Protein AF-A0A2M8P464-F1 (afdb_monomer)

Structure (mmCIF, N/CA/C/O backbone):
data_A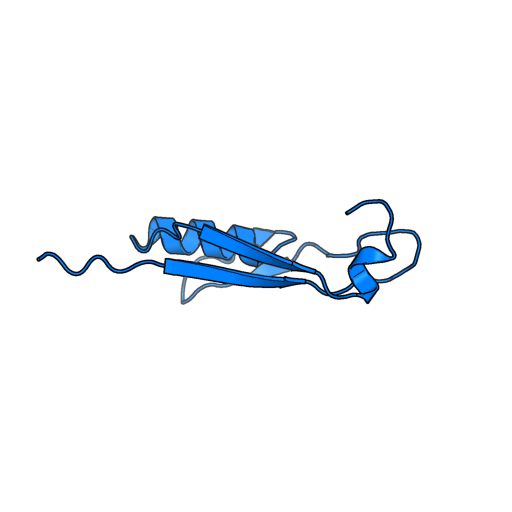F-A0A2M8P464-F1
#
_entry.id   AF-A0A2M8P464-F1
#
loop_
_atom_site.group_PDB
_atom_site.id
_atom_site.type_symbol
_atom_site.label_atom_id
_atom_site.label_alt_id
_atom_site.label_comp_id
_atom_site.label_asym_id
_atom_site.label_entity_id
_atom_site.label_seq_id
_atom_site.pdbx_PDB_ins_code
_atom_site.Cartn_x
_atom_site.Cartn_y
_atom_site.Cartn_z
_atom_site.occupancy
_atom_site.B_iso_or_equiv
_atom_site.auth_seq_id
_atom_site.auth_comp_id
_atom_site.auth_asym_id
_atom_site.auth_atom_id
_atom_site.pdbx_PDB_model_num
ATOM 1 N N . MET A 1 1 ? -23.592 -13.030 18.216 1.00 49.06 1 MET A N 1
ATOM 2 C CA . MET A 1 1 ? -22.249 -13.183 17.613 1.00 49.06 1 MET A CA 1
ATOM 3 C C . MET A 1 1 ? -21.788 -11.793 17.197 1.00 49.06 1 MET A C 1
ATOM 5 O O . MET A 1 1 ? -22.544 -11.132 16.496 1.00 49.06 1 MET A O 1
ATOM 9 N N . MET A 1 2 ? -20.646 -11.295 17.684 1.00 47.56 2 MET A N 1
ATOM 10 C CA . MET A 1 2 ? -20.097 -10.019 17.200 1.00 47.56 2 MET A CA 1
ATOM 11 C C . MET A 1 2 ? -19.581 -10.239 15.775 1.00 47.56 2 MET A C 1
ATOM 13 O O . MET A 1 2 ? -18.651 -11.012 15.565 1.00 47.56 2 MET A O 1
ATOM 17 N N . SER A 1 3 ? -20.218 -9.595 14.800 1.00 60.03 3 SER A N 1
ATOM 18 C CA . SER A 1 3 ? -19.706 -9.494 13.434 1.00 60.03 3 SER A CA 1
ATOM 19 C C . SER A 1 3 ? -18.461 -8.609 13.461 1.00 60.03 3 SER A C 1
ATOM 21 O O . SER A 1 3 ? -18.577 -7.387 13.503 1.00 60.03 3 SER A O 1
ATOM 23 N N . GLY A 1 4 ? -17.274 -9.213 13.492 1.00 74.75 4 GLY A N 1
ATOM 24 C CA . GLY A 1 4 ? -16.020 -8.482 13.324 1.00 74.75 4 GLY A CA 1
ATOM 25 C C . GLY A 1 4 ? -15.837 -8.070 11.865 1.00 74.75 4 GLY A C 1
ATOM 26 O O . GLY A 1 4 ? -15.971 -8.899 10.968 1.00 74.75 4 GLY A O 1
ATOM 27 N N . SER A 1 5 ? -15.536 -6.799 11.614 1.00 78.69 5 SER A N 1
ATOM 28 C CA . SER A 1 5 ? -15.128 -6.317 10.294 1.00 78.69 5 SER A CA 1
ATOM 29 C C . SER A 1 5 ? -13.631 -6.560 10.085 1.00 78.69 5 SER A C 1
ATOM 31 O O . SER A 1 5 ? -12.807 -6.079 10.864 1.00 78.69 5 SER A O 1
ATOM 33 N N . LEU A 1 6 ? -13.287 -7.304 9.031 1.00 88.75 6 LEU A N 1
ATOM 34 C CA . LEU A 1 6 ? -11.912 -7.544 8.591 1.00 88.75 6 LEU A CA 1
ATOM 35 C C . LEU A 1 6 ? -11.555 -6.565 7.464 1.00 88.75 6 LEU A C 1
ATOM 37 O O . LEU A 1 6 ? -12.254 -6.495 6.454 1.00 88.75 6 LEU A O 1
ATOM 41 N N . HIS A 1 7 ? -10.452 -5.842 7.618 1.00 91.31 7 HIS A N 1
ATOM 42 C CA . HIS A 1 7 ? -9.886 -4.960 6.606 1.00 91.31 7 HIS A CA 1
ATOM 43 C C . HIS A 1 7 ? -8.635 -5.603 6.002 1.00 91.31 7 HIS A C 1
ATOM 45 O O . HIS A 1 7 ? -7.631 -5.832 6.677 1.00 91.31 7 HIS A O 1
ATOM 51 N N . VAL A 1 8 ? -8.689 -5.873 4.699 1.00 94.62 8 VAL A N 1
ATOM 52 C CA . VAL A 1 8 ? -7.561 -6.397 3.924 1.00 94.62 8 VAL A CA 1
ATOM 53 C C . VAL A 1 8 ? -7.133 -5.336 2.918 1.00 94.62 8 VAL A C 1
ATOM 55 O O . VAL A 1 8 ? -7.967 -4.819 2.175 1.00 94.62 8 VAL A O 1
ATOM 58 N N . LEU A 1 9 ? -5.840 -5.017 2.880 1.00 94.94 9 LEU A N 1
ATOM 59 C CA . LEU A 1 9 ? -5.261 -4.133 1.873 1.00 94.94 9 LEU A CA 1
ATOM 60 C C . LEU A 1 9 ? -4.664 -4.978 0.753 1.00 94.94 9 LEU A C 1
ATOM 62 O O . LEU A 1 9 ? -3.674 -5.673 0.959 1.00 94.94 9 LEU A O 1
ATOM 66 N N . VAL A 1 10 ? -5.237 -4.898 -0.442 1.00 93.62 10 VAL A N 1
ATOM 67 C CA . VAL A 1 10 ? -4.703 -5.576 -1.627 1.00 93.62 10 VAL A CA 1
ATOM 68 C C . VAL A 1 10 ? -4.073 -4.533 -2.538 1.00 93.62 10 VAL A C 1
ATOM 70 O O . VAL A 1 10 ? -4.718 -3.556 -2.903 1.00 93.62 10 VAL A O 1
ATOM 73 N N . THR A 1 11 ? -2.804 -4.716 -2.894 1.00 90.12 11 THR A N 1
ATOM 74 C CA . THR A 1 11 ? -2.076 -3.816 -3.799 1.00 90.12 11 THR A CA 1
ATOM 75 C C . THR A 1 11 ? -1.462 -4.610 -4.937 1.00 90.12 11 THR A C 1
ATOM 77 O O . THR A 1 11 ? -0.705 -5.548 -4.710 1.00 90.12 11 THR A O 1
ATOM 80 N N . THR A 1 12 ? -1.750 -4.217 -6.172 1.00 86.88 12 THR A N 1
ATOM 81 C CA . THR A 1 12 ? -1.058 -4.729 -7.358 1.00 86.88 12 THR A CA 1
ATOM 82 C C . THR A 1 12 ? 0.179 -3.899 -7.638 1.00 86.88 12 THR A C 1
ATOM 84 O O . THR A 1 12 ? 0.090 -2.673 -7.697 1.00 86.88 12 THR A O 1
ATOM 87 N N . VAL A 1 13 ? 1.313 -4.557 -7.861 1.00 78.06 13 VAL A N 1
ATOM 88 C CA . VAL A 1 13 ? 2.569 -3.876 -8.160 1.00 78.06 13 VAL A CA 1
ATOM 89 C C . VAL A 1 13 ? 3.079 -4.309 -9.534 1.00 78.06 13 VAL A C 1
ATOM 91 O O . VAL A 1 13 ? 3.234 -5.498 -9.841 1.00 78.06 13 VAL A O 1
ATOM 94 N N . GLY A 1 14 ? 3.254 -3.310 -10.400 1.00 74.12 14 GLY A N 1
ATOM 95 C CA . GLY A 1 14 ? 3.802 -3.467 -11.744 1.00 74.12 14 GLY A CA 1
ATOM 96 C C . GLY A 1 14 ? 5.323 -3.608 -11.725 1.00 74.12 14 GLY A C 1
ATOM 97 O O . GLY A 1 14 ? 5.970 -3.361 -10.705 1.00 74.12 14 GLY A O 1
ATOM 98 N N . ALA A 1 15 ? 5.911 -3.980 -12.861 1.00 63.97 15 ALA A N 1
ATOM 99 C CA . ALA A 1 15 ? 7.356 -3.881 -13.029 1.00 63.97 15 ALA A CA 1
ATOM 100 C C . ALA A 1 15 ? 7.775 -2.405 -12.900 1.00 63.97 15 ALA A C 1
ATOM 102 O O . ALA A 1 15 ? 7.380 -1.571 -13.717 1.00 63.97 15 ALA A O 1
ATOM 103 N N . GLY A 1 16 ? 8.558 -2.087 -11.863 1.00 56.59 16 GLY A N 1
ATOM 104 C CA . GLY A 1 16 ? 9.356 -0.864 -11.850 1.00 56.59 16 GLY A CA 1
ATOM 105 C C . GLY A 1 16 ? 10.306 -0.947 -13.041 1.00 56.59 16 GLY A C 1
ATOM 106 O O . GLY A 1 16 ? 11.045 -1.913 -13.173 1.00 56.59 16 GLY A O 1
ATOM 107 N N . SER A 1 17 ? 10.184 -0.011 -13.972 1.00 53.22 17 SER A N 1
ATOM 108 C CA . SER A 1 17 ? 10.859 -0.015 -15.267 1.00 53.22 17 SER A CA 1
ATOM 109 C C . SER A 1 17 ? 12.378 -0.289 -15.245 1.00 53.22 17 SER A C 1
ATOM 111 O O . SER A 1 17 ? 13.100 0.253 -14.415 1.00 53.22 17 SER A O 1
ATOM 113 N N . ARG A 1 18 ? 12.810 -1.011 -16.298 1.00 50.75 18 ARG A N 1
ATOM 114 C CA . ARG A 1 18 ? 14.166 -1.401 -16.759 1.00 50.75 18 ARG A CA 1
ATOM 115 C C . ARG A 1 18 ? 14.815 -2.582 -16.034 1.00 50.75 18 ARG A C 1
ATOM 117 O O . ARG A 1 18 ? 14.743 -2.716 -14.824 1.00 50.75 18 ARG A O 1
ATOM 124 N N . LYS A 1 19 ? 15.450 -3.450 -16.838 1.00 51.44 19 LYS A N 1
ATOM 125 C CA . LYS A 1 19 ? 16.047 -4.753 -16.475 1.00 51.44 19 LYS A CA 1
ATOM 126 C C . LYS A 1 19 ? 17.028 -4.707 -15.290 1.00 51.44 19 LYS A C 1
ATOM 128 O O . LYS A 1 19 ? 17.318 -5.757 -14.733 1.00 51.44 19 LYS A O 1
ATOM 133 N N . ASP A 1 20 ? 17.433 -3.513 -14.861 1.00 51.44 20 ASP A N 1
ATOM 134 C CA . ASP A 1 20 ? 18.537 -3.304 -13.932 1.00 51.44 20 ASP A CA 1
ATOM 135 C C . ASP A 1 20 ? 18.164 -2.462 -12.687 1.00 51.44 20 ASP A C 1
ATOM 137 O O . ASP A 1 20 ? 19.014 -2.277 -11.821 1.00 51.44 20 ASP A O 1
ATOM 141 N N . GLU A 1 21 ? 16.921 -1.962 -12.538 1.00 49.44 21 GLU A N 1
ATOM 142 C CA . GLU A 1 21 ? 16.575 -1.065 -11.416 1.00 49.44 21 GLU A CA 1
ATOM 143 C C . GLU A 1 21 ? 15.075 -1.064 -11.042 1.00 49.44 21 GLU A C 1
ATOM 145 O O . GLU A 1 21 ? 14.198 -0.907 -11.887 1.00 49.44 21 GLU A O 1
ATOM 150 N N . VAL A 1 22 ? 14.745 -1.187 -9.749 1.00 54.66 22 VAL A N 1
ATOM 151 C CA . VAL A 1 22 ? 13.369 -0.977 -9.256 1.00 54.66 22 VAL A CA 1
ATOM 152 C C . VAL A 1 22 ? 13.098 0.532 -9.169 1.00 54.66 22 VAL A C 1
ATOM 154 O O . VAL A 1 22 ? 13.450 1.189 -8.195 1.00 54.66 22 VAL A O 1
ATOM 157 N N . THR A 1 23 ? 12.462 1.093 -10.197 1.00 63.47 23 THR A N 1
ATOM 158 C CA . THR A 1 23 ? 12.293 2.547 -10.422 1.00 63.47 23 THR A CA 1
ATOM 159 C C . THR A 1 23 ? 11.010 3.154 -9.827 1.00 63.47 23 THR A C 1
ATOM 161 O O . THR A 1 23 ? 10.360 3.992 -10.450 1.00 63.47 23 THR A O 1
ATOM 164 N N . TYR A 1 24 ? 10.609 2.774 -8.607 1.00 75.88 24 TYR A N 1
ATOM 165 C CA . TYR A 1 24 ? 9.578 3.555 -7.904 1.00 75.88 24 TYR A CA 1
ATOM 166 C C . TYR A 1 24 ? 10.209 4.812 -7.302 1.00 75.88 24 TYR A C 1
ATOM 168 O O . TYR A 1 24 ? 10.890 4.761 -6.272 1.00 75.88 24 TYR A O 1
ATOM 176 N N . SER A 1 25 ? 9.998 5.946 -7.970 1.00 81.44 25 SER A N 1
ATOM 177 C CA . SER A 1 25 ? 10.381 7.262 -7.460 1.00 81.44 25 SER A CA 1
ATOM 178 C C . SER A 1 25 ? 9.603 7.603 -6.189 1.00 81.44 25 SER A C 1
ATOM 180 O O . SER A 1 25 ? 8.443 7.221 -6.035 1.00 81.44 25 SER A O 1
ATOM 182 N N . SER A 1 26 ? 10.240 8.349 -5.284 1.00 87.19 26 SER A N 1
ATOM 183 C CA . SER A 1 26 ? 9.530 8.961 -4.157 1.00 87.19 26 SER A CA 1
ATOM 184 C C . SER A 1 26 ? 8.446 9.900 -4.691 1.00 87.19 26 SER A C 1
ATOM 186 O O . SER A 1 26 ? 8.697 10.661 -5.628 1.00 87.19 26 SER A O 1
ATOM 188 N N . ALA A 1 27 ? 7.251 9.844 -4.111 1.00 89.06 27 ALA A N 1
ATOM 189 C CA . ALA A 1 27 ? 6.138 10.721 -4.444 1.00 89.06 27 ALA A CA 1
ATOM 190 C C . ALA A 1 27 ? 5.431 11.198 -3.171 1.00 89.06 27 ALA A C 1
ATOM 192 O O . ALA A 1 27 ? 5.497 10.554 -2.122 1.00 89.06 27 ALA A O 1
ATOM 193 N N . LYS A 1 28 ? 4.740 12.337 -3.276 1.00 95.19 28 LYS A N 1
ATOM 194 C CA . LYS A 1 28 ? 3.880 12.866 -2.214 1.00 95.19 28 LYS A CA 1
ATOM 195 C C . LYS A 1 28 ? 2.455 12.372 -2.43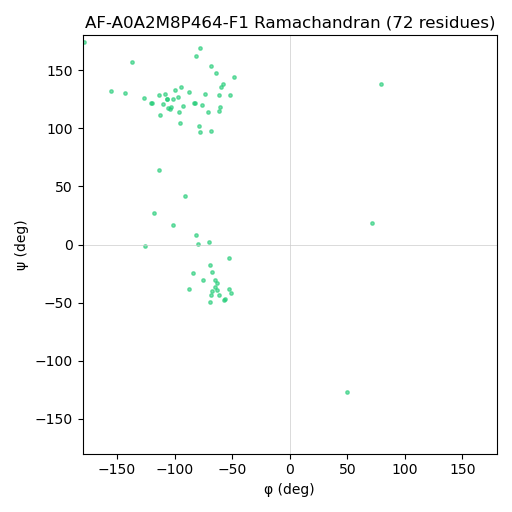0 1.00 95.19 28 LYS A C 1
ATOM 197 O O . LYS A 1 28 ? 1.847 12.674 -3.453 1.00 95.19 28 LYS A O 1
ATOM 2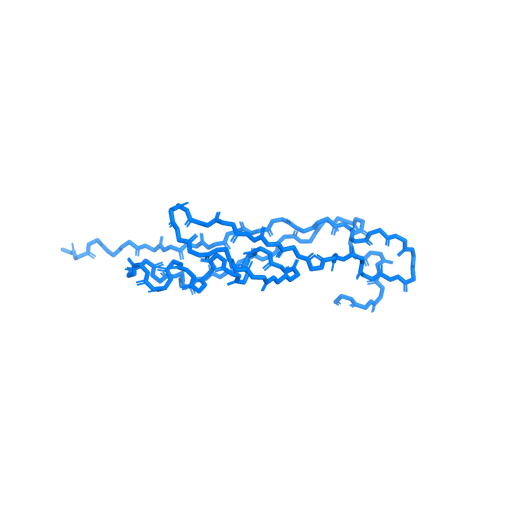02 N N . TYR A 1 29 ? 1.931 11.637 -1.460 1.00 94.06 29 TYR A N 1
ATOM 203 C CA . TYR A 1 29 ? 0.582 11.090 -1.457 1.00 94.06 29 TYR A CA 1
ATOM 204 C C . TYR A 1 29 ? -0.282 11.874 -0.483 1.00 94.06 29 TYR A C 1
ATOM 206 O O . TYR A 1 29 ? 0.058 12.017 0.691 1.00 94.06 29 TYR A O 1
ATOM 214 N N . GLN A 1 30 ? -1.405 12.381 -0.974 1.00 95.56 30 GLN A N 1
ATOM 215 C CA . GLN A 1 30 ? -2.390 13.064 -0.153 1.00 95.56 30 GLN A CA 1
ATOM 216 C C . GLN A 1 30 ? -3.553 12.113 0.128 1.00 95.56 30 GLN A C 1
ATOM 218 O O . GLN A 1 30 ? -4.153 11.572 -0.800 1.00 95.56 30 GLN A O 1
ATOM 223 N N . PHE A 1 31 ? -3.859 11.923 1.410 1.00 94.25 31 PHE A N 1
ATOM 224 C CA . PHE A 1 31 ? -5.028 11.183 1.873 1.00 94.25 31 PHE A CA 1
ATOM 225 C C . PHE A 1 31 ? -6.008 12.183 2.486 1.00 94.25 31 PHE A C 1
ATOM 227 O O . PHE A 1 31 ? -5.655 12.905 3.420 1.00 94.25 31 PHE A O 1
ATOM 234 N N . ASP A 1 32 ? -7.219 12.255 1.937 1.00 90.50 32 ASP A N 1
ATOM 235 C CA . ASP A 1 32 ? -8.237 13.242 2.308 1.00 90.50 32 ASP A CA 1
ATOM 236 C C . ASP A 1 32 ? -7.678 14.687 2.323 1.00 90.50 32 ASP A C 1
ATOM 238 O 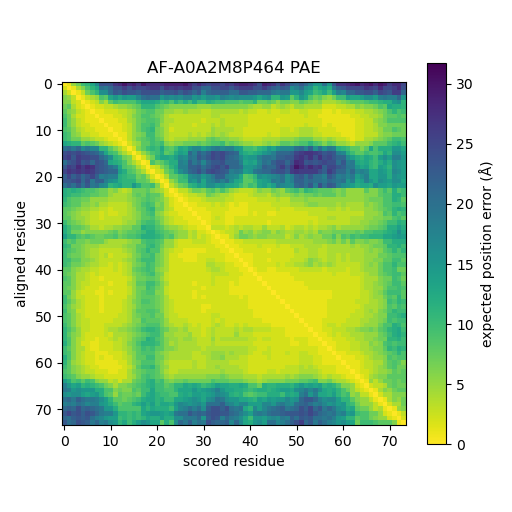O . ASP A 1 32 ? -7.087 15.163 1.348 1.00 90.50 32 ASP A O 1
ATOM 242 N N . THR A 1 33 ? -7.861 15.404 3.434 1.00 92.62 33 THR A N 1
ATOM 243 C CA . THR A 1 33 ? -7.397 16.782 3.644 1.00 92.62 33 THR A CA 1
ATOM 244 C C . THR A 1 33 ? -6.127 16.863 4.502 1.00 92.62 33 THR A C 1
ATOM 246 O O . THR A 1 33 ? -5.837 17.924 5.052 1.00 92.62 3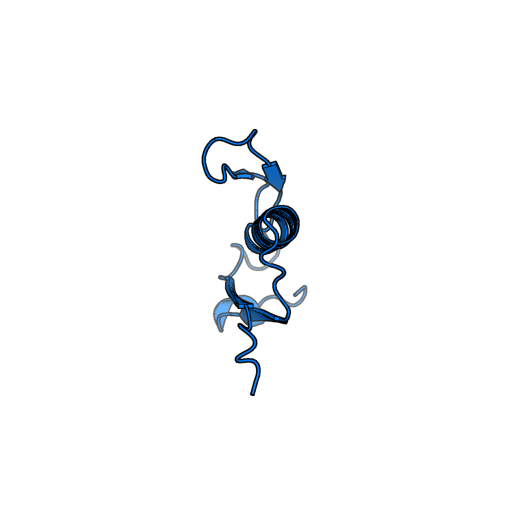3 THR A O 1
ATOM 249 N N . GLU A 1 34 ? -5.388 15.763 4.684 1.00 90.50 34 GLU A N 1
ATOM 250 C CA . GLU A 1 34 ? -4.172 15.748 5.511 1.00 90.50 34 GLU A CA 1
ATOM 251 C C . GLU A 1 34 ? -2.928 16.277 4.786 1.00 90.50 34 GLU A C 1
ATOM 253 O O . GLU A 1 34 ? -2.864 16.330 3.556 1.00 90.50 34 GLU A O 1
ATOM 258 N N . GLN A 1 35 ? -1.908 16.638 5.580 1.00 91.31 35 GLN A N 1
ATOM 259 C CA . GLN A 1 35 ? -0.560 16.915 5.079 1.00 91.31 35 GLN A CA 1
ATOM 260 C C . GLN A 1 35 ? -0.081 15.741 4.201 1.00 91.31 35 GLN A C 1
ATOM 262 O O . GLN A 1 35 ? -0.135 14.590 4.649 1.00 91.31 35 GLN A O 1
ATOM 267 N N . PRO A 1 36 ? 0.395 16.003 2.968 1.00 95.00 36 PRO A N 1
ATOM 268 C CA . PRO A 1 36 ? 0.889 14.953 2.089 1.00 95.00 36 PRO A CA 1
ATOM 269 C C . PRO A 1 36 ? 2.035 14.164 2.726 1.00 95.00 36 PRO A C 1
ATOM 271 O O . PRO A 1 36 ? 2.956 14.737 3.308 1.00 95.00 36 PRO A O 1
ATOM 274 N N . ARG A 1 37 ? 2.001 12.843 2.560 1.00 94.69 37 ARG A N 1
ATOM 275 C CA . ARG A 1 37 ? 3.027 11.915 3.042 1.00 94.69 37 ARG A CA 1
ATOM 276 C C . ARG A 1 37 ? 3.957 11.552 1.897 1.00 94.69 37 ARG A C 1
ATOM 278 O O . ARG A 1 37 ? 3.494 11.227 0.807 1.00 94.69 37 ARG A O 1
ATOM 285 N N . GLU A 1 38 ? 5.260 11.608 2.128 1.00 95.19 38 GLU A N 1
ATOM 286 C CA . GLU A 1 38 ? 6.252 11.253 1.115 1.00 95.19 38 GLU A CA 1
ATOM 287 C C . GLU A 1 38 ? 6.693 9.790 1.257 1.00 95.19 38 GLU A C 1
ATOM 289 O O . GLU A 1 38 ? 6.967 9.318 2.359 1.00 95.19 38 GLU A O 1
ATOM 294 N N . GLY A 1 39 ? 6.777 9.064 0.141 1.00 90.44 39 GLY A N 1
ATOM 295 C CA . GLY A 1 39 ? 7.326 7.712 0.124 1.00 90.44 39 GLY A CA 1
ATOM 296 C C . GLY A 1 39 ? 7.348 7.080 -1.264 1.00 90.44 39 GLY A C 1
ATOM 297 O O . GLY A 1 39 ? 6.837 7.635 -2.233 1.00 90.44 39 GLY A O 1
ATOM 298 N N . LYS A 1 40 ? 7.955 5.894 -1.367 1.00 86.12 40 LYS A N 1
ATOM 299 C CA . LYS A 1 40 ? 8.051 5.145 -2.635 1.00 86.12 40 LYS A CA 1
ATOM 300 C C . LYS A 1 40 ? 6.843 4.246 -2.894 1.00 86.12 40 LYS A C 1
ATOM 302 O O . LYS A 1 40 ? 6.387 4.138 -4.026 1.00 86.12 40 LYS A O 1
ATOM 307 N N . PHE A 1 41 ? 6.308 3.617 -1.847 1.00 85.56 41 PHE A N 1
ATOM 308 C CA . PHE A 1 41 ? 5.211 2.657 -1.960 1.00 85.56 41 PHE A CA 1
ATOM 309 C C . PHE A 1 41 ? 3.941 3.205 -1.318 1.00 85.56 41 PHE A C 1
ATOM 311 O O . PHE A 1 41 ? 3.840 3.305 -0.095 1.00 85.56 41 PHE A O 1
ATOM 318 N N . PHE A 1 42 ? 2.949 3.500 -2.157 1.00 88.75 42 PHE A N 1
ATOM 319 C CA . PHE A 1 42 ? 1.625 3.955 -1.733 1.00 88.75 42 PHE A CA 1
ATOM 320 C C . PHE A 1 42 ? 0.982 3.050 -0.672 1.00 88.75 42 PHE A C 1
ATOM 322 O O . PHE A 1 42 ? 0.400 3.546 0.288 1.00 88.75 42 PHE A O 1
ATOM 329 N N . SER A 1 43 ? 1.099 1.728 -0.825 1.00 92.19 43 SER A N 1
ATOM 330 C CA . SER A 1 43 ? 0.449 0.753 0.058 1.00 92.19 43 SER A CA 1
ATOM 331 C C . SER A 1 43 ? 0.929 0.824 1.505 1.00 92.19 43 SER A C 1
ATOM 333 O O . SER A 1 43 ? 0.131 0.612 2.414 1.00 92.19 43 SER A O 1
ATOM 335 N N . ILE A 1 44 ? 2.200 1.167 1.727 1.00 92.12 44 ILE A N 1
ATOM 336 C CA . ILE A 1 44 ? 2.764 1.346 3.071 1.00 92.12 44 ILE A CA 1
ATOM 337 C C . ILE A 1 44 ? 2.153 2.593 3.716 1.00 92.12 44 ILE A C 1
ATOM 339 O O . ILE A 1 44 ? 1.622 2.529 4.820 1.00 92.12 44 ILE A O 1
ATOM 343 N N . LEU A 1 45 ? 2.145 3.711 2.986 1.00 94.75 45 LEU A N 1
ATOM 344 C CA . LEU A 1 45 ? 1.592 4.969 3.488 1.00 94.75 45 LEU A CA 1
ATOM 345 C C . LEU A 1 45 ? 0.085 4.867 3.765 1.00 94.75 45 LEU A C 1
ATOM 347 O O . LEU A 1 45 ? -0.394 5.397 4.765 1.00 94.75 45 LEU A O 1
ATOM 351 N N . LEU A 1 46 ? -0.657 4.159 2.906 1.00 94.88 46 LEU A N 1
ATOM 352 C CA . LEU A 1 46 ? -2.087 3.919 3.092 1.00 94.88 46 LEU A CA 1
ATOM 353 C C . LEU A 1 46 ? -2.359 3.016 4.303 1.00 94.88 46 LEU A C 1
ATOM 355 O O . LEU A 1 46 ? -3.304 3.268 5.046 1.00 94.88 46 LEU A O 1
ATOM 359 N N . HIS A 1 47 ? -1.548 1.978 4.516 1.00 95.25 47 HIS A N 1
ATOM 360 C CA . HIS A 1 47 ? -1.676 1.101 5.679 1.00 95.25 47 HIS A CA 1
ATOM 361 C C . HIS A 1 47 ? -1.574 1.892 6.993 1.00 95.25 47 HIS A C 1
ATOM 363 O O . HIS A 1 47 ? -2.434 1.757 7.869 1.00 95.25 47 HIS A O 1
ATOM 369 N N . ASP A 1 48 ? -0.566 2.756 7.107 1.00 94.56 48 ASP A N 1
ATOM 370 C CA . ASP A 1 48 ? -0.340 3.560 8.310 1.00 94.56 48 ASP A CA 1
ATOM 371 C C . ASP A 1 48 ? -1.439 4.605 8.505 1.00 94.56 48 ASP A C 1
ATOM 373 O O . ASP A 1 48 ? -1.998 4.719 9.597 1.00 94.56 48 ASP A O 1
ATOM 377 N N . PHE A 1 49 ? -1.844 5.280 7.425 1.00 95.25 49 PHE A N 1
ATOM 378 C CA . PHE A 1 49 ? -2.977 6.201 7.450 1.00 95.25 49 PHE A CA 1
ATOM 379 C C . PHE A 1 49 ? -4.263 5.520 7.951 1.00 95.25 49 PHE A C 1
ATOM 381 O O . PHE A 1 49 ? -4.942 6.033 8.839 1.00 95.25 49 PHE A O 1
ATOM 388 N N . LEU A 1 50 ? -4.597 4.329 7.444 1.00 93.81 50 LEU A N 1
ATOM 389 C CA . LEU A 1 50 ? -5.798 3.599 7.867 1.00 93.81 50 LEU A CA 1
ATOM 390 C C . LEU A 1 50 ? -5.733 3.167 9.338 1.00 93.81 50 LEU A C 1
ATOM 392 O O . LEU A 1 50 ? -6.742 3.234 10.047 1.00 93.81 50 LEU A O 1
ATOM 396 N N . LYS A 1 51 ? -4.547 2.780 9.819 1.00 93.75 51 LYS A N 1
ATOM 397 C CA . LYS A 1 51 ? -4.313 2.469 11.233 1.00 93.75 51 LYS A CA 1
ATOM 398 C C . LYS A 1 51 ? -4.574 3.685 12.126 1.00 93.75 51 LYS A C 1
ATOM 400 O O . LYS A 1 51 ? -5.250 3.546 13.142 1.00 93.75 51 LYS A O 1
ATOM 405 N N . GLU A 1 52 ? -4.112 4.869 11.730 1.00 94.38 52 GLU A N 1
ATOM 406 C CA . GLU A 1 52 ? -4.359 6.128 12.450 1.00 94.38 52 GLU A CA 1
ATOM 407 C C . GLU A 1 52 ? -5.845 6.522 12.466 1.00 94.38 52 GLU A C 1
ATOM 409 O O . GLU A 1 52 ? -6.326 7.095 13.442 1.00 94.38 52 GLU A O 1
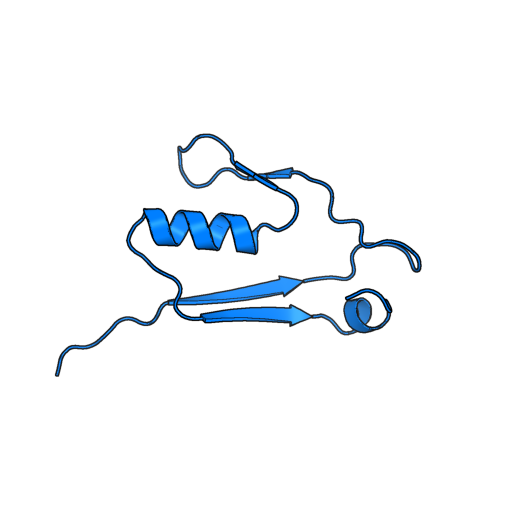ATOM 414 N N . LYS A 1 53 ? -6.610 6.154 11.430 1.00 91.06 53 LYS A N 1
ATOM 415 C CA . LYS A 1 53 ? -8.068 6.365 11.358 1.00 91.06 53 LYS A CA 1
ATOM 416 C C . LYS A 1 53 ? -8.902 5.316 12.099 1.00 91.06 53 LYS A C 1
ATOM 418 O O . LYS A 1 53 ? -10.125 5.308 11.962 1.00 91.06 53 LYS A O 1
ATOM 423 N N . GLY A 1 5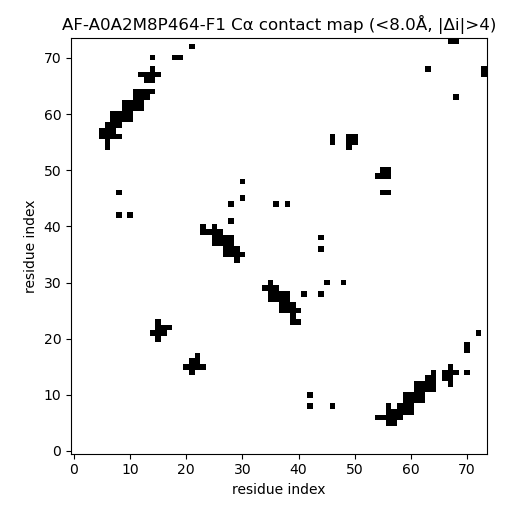4 ? -8.273 4.421 12.863 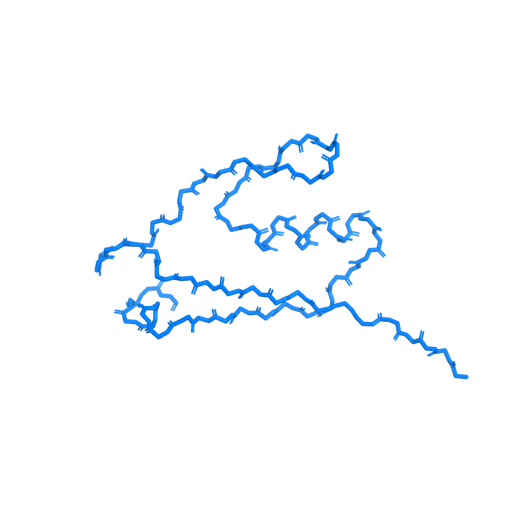1.00 92.19 54 GLY A N 1
ATOM 424 C CA . GLY A 1 54 ? -8.975 3.366 13.598 1.00 92.19 54 GLY A CA 1
ATOM 425 C C . GLY A 1 54 ? -9.544 2.263 12.701 1.00 92.19 54 GLY A C 1
ATOM 426 O O . GLY A 1 54 ? -10.417 1.512 13.130 1.00 92.19 54 GLY A O 1
ATOM 427 N N . LYS A 1 55 ? -9.048 2.146 11.463 1.00 91.62 55 LYS A N 1
ATOM 428 C CA . LYS A 1 55 ? -9.384 1.080 10.509 1.00 91.62 55 LYS A CA 1
ATOM 429 C C . LYS A 1 55 ? -8.143 0.222 10.256 1.00 91.62 55 LYS A C 1
ATOM 431 O O . LYS A 1 55 ? -7.609 0.238 9.147 1.00 91.62 55 LYS A O 1
ATOM 436 N N . PRO A 1 56 ? -7.627 -0.483 11.281 1.00 93.12 56 PRO A N 1
ATOM 437 C CA . PRO A 1 56 ? -6.399 -1.245 11.135 1.00 93.12 56 PRO A CA 1
ATOM 438 C C . PRO A 1 56 ? -6.584 -2.316 10.064 1.00 93.12 56 PRO A C 1
ATOM 440 O O . PRO A 1 56 ? -7.536 -3.093 10.107 1.00 93.12 56 PRO A O 1
ATOM 443 N N . VAL A 1 57 ? -5.653 -2.352 9.119 1.00 94.62 57 VAL A N 1
ATOM 444 C CA . VAL A 1 57 ? -5.547 -3.426 8.136 1.00 94.62 57 VAL A CA 1
ATOM 445 C C . VAL A 1 57 ? -4.937 -4.638 8.838 1.00 94.62 57 VAL A C 1
ATOM 447 O O . VAL A 1 57 ? -3.825 -4.562 9.352 1.00 94.62 57 VAL A O 1
ATOM 450 N N . GLN A 1 58 ? -5.652 -5.761 8.881 1.00 94.44 58 GLN A N 1
ATOM 451 C CA . GLN A 1 58 ? -5.152 -6.991 9.508 1.00 94.44 58 GLN A CA 1
ATOM 452 C C . GLN A 1 58 ? -4.269 -7.807 8.564 1.00 94.44 58 GLN A C 1
ATOM 454 O O . GLN A 1 58 ? -3.433 -8.585 9.018 1.00 94.44 58 GLN A O 1
ATOM 459 N N . GLN A 1 59 ? -4.451 -7.644 7.254 1.00 92.62 59 GLN A N 1
ATOM 460 C CA . GLN A 1 59 ? -3.661 -8.344 6.252 1.00 92.62 59 GLN A CA 1
ATOM 461 C C . GLN A 1 59 ? -3.387 -7.440 5.054 1.00 92.62 59 GLN A C 1
ATOM 463 O O . GLN A 1 59 ? -4.306 -6.853 4.484 1.00 92.62 59 GLN A O 1
ATOM 468 N N . ALA A 1 60 ? -2.122 -7.366 4.650 1.00 91.25 60 ALA A N 1
ATOM 469 C CA . ALA A 1 60 ? -1.704 -6.723 3.414 1.00 91.25 60 ALA A CA 1
ATOM 470 C C . ALA A 1 60 ? -1.262 -7.794 2.408 1.00 91.25 60 ALA A C 1
ATOM 472 O O . ALA A 1 60 ? -0.466 -8.673 2.734 1.00 91.25 60 ALA A O 1
ATOM 473 N N . VAL A 1 61 ? -1.790 -7.732 1.188 1.00 91.75 61 VAL A N 1
ATOM 474 C CA . VAL A 1 61 ? -1.486 -8.661 0.098 1.00 91.75 61 VAL A CA 1
ATOM 475 C C . VAL A 1 61 ? -0.917 -7.869 -1.069 1.00 91.75 61 VAL A C 1
ATOM 477 O O . VAL A 1 61 ? -1.571 -6.971 -1.600 1.00 91.75 61 VAL A O 1
ATOM 480 N N . VAL A 1 62 ? 0.296 -8.225 -1.486 1.00 86.62 62 VAL A N 1
ATOM 481 C CA . VAL A 1 62 ? 0.955 -7.636 -2.653 1.00 86.62 62 VAL A CA 1
ATOM 482 C C . VAL A 1 62 ? 0.865 -8.612 -3.822 1.00 86.62 62 VAL A C 1
ATOM 484 O O . VAL A 1 62 ? 1.381 -9.726 -3.764 1.00 86.62 62 VAL A O 1
ATOM 487 N N . LEU A 1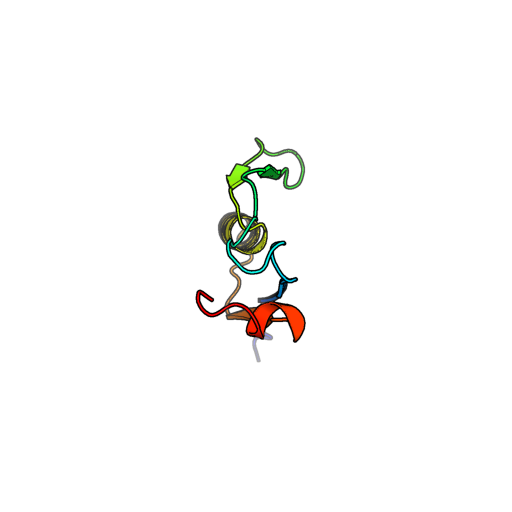 63 ? 0.201 -8.191 -4.896 1.00 85.69 63 LEU A N 1
ATOM 488 C CA . LEU A 1 63 ? 0.070 -8.950 -6.133 1.00 85.69 63 LEU A CA 1
ATOM 489 C C . LEU A 1 63 ? 1.147 -8.493 -7.118 1.00 85.69 63 LEU A C 1
ATOM 491 O O . LEU A 1 63 ? 1.045 -7.419 -7.715 1.00 85.69 63 LEU A O 1
ATOM 495 N N . LEU A 1 64 ? 2.177 -9.318 -7.291 1.00 77.62 64 LEU A N 1
ATOM 496 C CA . LEU A 1 64 ? 3.243 -9.081 -8.262 1.00 77.62 64 LEU A CA 1
ATOM 497 C C . LEU A 1 64 ? 2.804 -9.545 -9.652 1.00 77.62 64 LEU A C 1
ATOM 499 O O . LEU A 1 64 ? 2.479 -10.717 -9.860 1.00 77.62 64 LEU A O 1
ATOM 503 N N . THR A 1 65 ? 2.815 -8.630 -10.619 1.00 76.31 65 THR A N 1
ATOM 504 C CA . THR A 1 65 ? 2.553 -8.978 -12.024 1.00 76.31 65 THR A CA 1
ATOM 505 C C . THR A 1 65 ? 3.695 -9.821 -12.607 1.00 76.31 65 THR A C 1
ATOM 507 O O . THR A 1 65 ? 4.834 -9.739 -12.151 1.00 76.31 65 THR A O 1
ATOM 510 N N . LYS A 1 66 ? 3.417 -10.649 -13.628 1.00 64.94 66 LYS A N 1
ATOM 511 C CA . LYS A 1 66 ? 4.415 -11.558 -14.236 1.00 64.94 66 LYS A CA 1
ATOM 512 C C . LYS A 1 66 ? 5.694 -10.827 -14.673 1.00 64.94 66 LYS A C 1
ATOM 514 O O . LYS A 1 66 ? 6.775 -11.344 -14.433 1.00 64.94 66 LYS A O 1
ATOM 519 N N . GLY A 1 67 ? 5.568 -9.608 -15.205 1.00 62.75 67 GLY A N 1
ATOM 520 C CA . GLY A 1 67 ? 6.715 -8.773 -15.576 1.00 62.75 67 GLY A CA 1
ATOM 521 C C . GLY A 1 67 ? 7.555 -8.284 -14.389 1.00 62.75 67 GLY A C 1
ATOM 522 O O . GLY A 1 67 ? 8.734 -8.025 -14.566 1.00 62.75 67 GLY A O 1
ATOM 523 N N . ALA A 1 68 ? 7.000 -8.203 -13.173 1.00 62.34 68 ALA A N 1
ATOM 524 C CA . ALA A 1 68 ? 7.765 -7.862 -11.969 1.00 62.34 68 ALA A CA 1
ATOM 525 C C . ALA A 1 68 ? 8.642 -9.032 -11.482 1.00 62.34 68 ALA A C 1
ATOM 527 O O . ALA A 1 68 ? 9.727 -8.802 -10.961 1.00 62.34 68 ALA A O 1
ATOM 528 N N . LYS A 1 69 ? 8.214 -10.286 -11.705 1.00 57.81 69 LYS A N 1
ATOM 529 C CA . LYS A 1 69 ? 8.981 -11.496 -11.338 1.00 57.81 69 LYS A CA 1
ATOM 530 C C . LYS A 1 69 ? 10.247 -11.705 -12.171 1.00 57.81 69 LYS A C 1
ATOM 532 O O . LYS A 1 69 ? 11.102 -12.492 -11.786 1.00 57.81 69 LYS A O 1
ATOM 537 N N . GLU A 1 70 ? 10.351 -11.039 -13.317 1.00 58.53 70 GLU A N 1
ATOM 538 C CA . GLU A 1 70 ? 11.515 -11.128 -14.204 1.00 58.53 70 GLU A CA 1
ATOM 539 C C . GLU A 1 70 ? 12.687 -10.246 -13.720 1.00 58.53 70 GLU A C 1
ATOM 541 O O . GLU A 1 70 ? 13.749 -10.248 -14.339 1.00 58.53 70 GLU A O 1
ATOM 546 N N . HIS A 1 71 ? 12.526 -9.540 -12.589 1.00 52.31 71 HIS A N 1
ATOM 547 C CA . HIS A 1 71 ? 13.569 -8.739 -11.950 1.00 52.31 71 HIS A CA 1
ATOM 548 C C . HIS A 1 71 ? 14.127 -9.457 -10.704 1.00 52.31 71 HIS A C 1
ATOM 550 O O . HIS A 1 71 ? 13.393 -9.637 -9.734 1.00 52.31 71 HIS A O 1
ATOM 556 N N . PRO A 1 72 ? 15.421 -9.830 -10.679 1.00 52.34 72 PRO A N 1
ATOM 557 C CA . PRO A 1 72 ? 16.009 -10.693 -9.643 1.00 52.34 72 PRO A CA 1
ATOM 558 C C . PRO A 1 72 ? 16.158 -10.062 -8.242 1.00 52.34 72 PRO A C 1
ATOM 560 O O . PRO A 1 72 ? 16.663 -10.727 -7.345 1.00 52.34 72 PRO A O 1
ATOM 563 N N . ASN A 1 73 ? 15.721 -8.814 -8.039 1.00 51.19 73 ASN A N 1
ATOM 564 C CA . ASN A 1 73 ? 15.900 -8.050 -6.794 1.00 51.19 73 ASN A CA 1
ATOM 565 C C . ASN A 1 73 ? 14.568 -7.673 -6.103 1.00 51.19 73 ASN A C 1
ATOM 567 O O . ASN A 1 73 ? 14.498 -6.639 -5.438 1.00 51.19 73 ASN A O 1
ATOM 571 N N . TRP A 1 74 ? 13.515 -8.470 -6.306 1.00 50.56 74 TRP A N 1
ATOM 572 C CA . TRP A 1 74 ? 12.217 -8.350 -5.625 1.00 50.56 74 TRP A CA 1
ATOM 573 C C . TRP A 1 74 ? 12.054 -9.376 -4.509 1.00 50.56 74 TRP A C 1
ATOM 575 O O . TRP A 1 74 ? 12.480 -10.534 -4.717 1.00 50.56 74 TRP A O 1
#

Solvent-accessible surface area (backbone atoms only — not comparable to full-atom values): 4816 Å² total; per-residue (Å²): 132,88,84,76,87,84,42,69,45,77,43,79,43,71,52,42,63,64,97,86,46,84,58,61,61,73,44,74,48,69,59,90,91,50,83,62,47,75,46,56,55,66,68,61,57,50,48,54,52,32,41,76,71,73,51,56,59,79,43,78,44,78,46,73,38,76,70,31,71,76,39,95,89,117

Sequence (74 aa):
MMSGSLHVLVTTVGAGSRKDEVTYSSAKYQFDTEQPREGKFFSILLHDFLKEKGKPVQQAVVLLTKGAKEHPNW

Radius of gyration: 15.16 Å; Cα contacts (8 Å, |Δi|>4): 95; chains: 1; bounding box: 41×30×34 Å

Mean predicted aligned error: 7.75 Å

Secondary structure (DSSP, 8-state):
---PPP-EEEEEE---SSTT------EEE--TTSPPEEES-HHHHHHHHHHHTT---SEEEEEE-TTTTTSTT-

Organism: NCBI:txid2364210

pLDDT: mean 80.05, std 16.57, range [47.56, 95.56]

Foldseek 3Di:
DDPDDAAEAEEEDEQCDDQADNPQDWDFDDDDPDDTDIDRDPSVVVQVVCVVVVNHHPYYHYHYDPNNVSHPPD